Protein AF-A0A0G0JHX0-F1 (afdb_monomer_lite)

pLDDT: mean 72.5, std 18.5, range [35.62, 93.0]

Organism: NCBI:txid1618422

Secondary structure (DSSP, 8-state):
-EEEETTEEEE-S------------GGGHHHHHHHHHH-TT-S--------SS-------------------------------HHHHHHHHHHHH--

Sequence (98 aa):
MQKVISNIRNKFNTAYFGWIKFGMSSQKVLELKKHLDLDPNFIRFLILKTVRENTIATKRFVRRETYRKSKSKSTENETVVPINKEEIDKEIDALVAV

Radius of gyration: 20.74 Å; chains: 1; bounding box: 44×44×40 Å

InterPro domains:
  IPR014717 Translation elongation factor EF1B/small ribosomal subunit protein bS6 [G3DSA:3.30.70.60] (2-62)
  IPR035980 Small ribosomal subunit protein bS6 superfamily [SSF54995] (10-50)

Foldseek 3Di:
DWDQDPNDIDDDPDDDDDDDDDDDDPVCVVVVVVVLVPDPNRPDDDDDDDDPDPPPPPPPPPVVPPDPDPDDDDDDDDPPPPPPVVVVVVVVVVVVVD

Structure (mmCIF, N/CA/C/O backbone):
data_AF-A0A0G0JHX0-F1
#
_entry.id   AF-A0A0G0JHX0-F1
#
loop_
_atom_site.group_PDB
_atom_site.id
_atom_site.type_symbol
_atom_site.label_atom_id
_atom_site.label_alt_id
_atom_site.label_comp_id
_atom_site.label_asym_id
_atom_site.label_entity_id
_atom_site.label_seq_id
_atom_site.pdbx_PDB_ins_code
_atom_site.Cartn_x
_atom_site.Cartn_y
_atom_site.Cartn_z
_atom_site.occupancy
_atom_site.B_iso_or_equiv
_atom_site.auth_seq_id
_atom_site.auth_comp_id
_atom_site.auth_asym_id
_atom_site.auth_atom_id
_atom_site.pdbx_PDB_model_num
ATOM 1 N N . MET A 1 1 ? -14.673 6.422 7.371 1.00 78.00 1 MET A N 1
ATOM 2 C CA . MET A 1 1 ? -14.237 5.172 6.693 1.00 78.00 1 MET A CA 1
ATOM 3 C C . MET A 1 1 ? -14.331 4.010 7.672 1.00 78.00 1 MET A C 1
ATOM 5 O O . MET A 1 1 ? -14.116 4.246 8.851 1.00 78.00 1 MET A O 1
ATOM 9 N N . GLN A 1 2 ? -14.649 2.789 7.231 1.00 82.88 2 GLN A N 1
ATOM 10 C CA . GLN A 1 2 ? -14.730 1.617 8.115 1.00 82.88 2 GLN A CA 1
ATOM 11 C C . GLN A 1 2 ? -13.879 0.474 7.543 1.00 82.88 2 GLN A C 1
ATOM 13 O O . GLN A 1 2 ? -14.029 0.152 6.367 1.00 82.88 2 GLN A O 1
ATOM 18 N N . LYS A 1 3 ? -12.994 -0.114 8.355 1.00 84.50 3 LYS A N 1
ATOM 19 C CA . LYS A 1 3 ? -12.181 -1.296 8.008 1.00 84.50 3 LYS A CA 1
ATOM 20 C C . LYS A 1 3 ? -12.279 -2.307 9.146 1.00 84.50 3 LYS A C 1
ATOM 22 O O . LYS A 1 3 ? -12.275 -1.924 10.315 1.00 84.50 3 LYS A O 1
ATOM 27 N N . VAL A 1 4 ? -12.403 -3.587 8.805 1.00 84.62 4 VAL A N 1
ATOM 28 C CA . VAL A 1 4 ? -12.357 -4.672 9.792 1.00 84.62 4 VAL A CA 1
ATOM 29 C C . VAL A 1 4 ? -10.902 -5.089 9.951 1.00 84.62 4 VAL A C 1
ATOM 31 O O . VAL A 1 4 ? -10.273 -5.471 8.971 1.00 84.62 4 VAL A O 1
ATOM 34 N N . ILE A 1 5 ? -10.364 -4.981 11.162 1.00 84.31 5 ILE A N 1
ATOM 35 C CA . ILE A 1 5 ? -9.005 -5.421 11.497 1.00 84.31 5 ILE A CA 1
ATOM 36 C C . ILE A 1 5 ? -9.147 -6.378 12.671 1.00 84.31 5 ILE A C 1
ATOM 38 O O . ILE A 1 5 ? -9.764 -6.020 13.672 1.00 84.31 5 ILE A O 1
ATOM 42 N N . SER A 1 6 ? -8.634 -7.600 12.528 1.00 83.44 6 SER A N 1
ATOM 43 C CA . SER A 1 6 ? -8.683 -8.628 13.579 1.00 83.44 6 SER A CA 1
ATOM 44 C C . SER A 1 6 ? -10.088 -8.826 14.164 1.00 83.44 6 SER A C 1
ATOM 46 O O . SER A 1 6 ? -10.281 -8.819 15.374 1.00 83.44 6 SER A O 1
ATOM 48 N N . ASN A 1 7 ? -11.088 -8.956 13.284 1.00 83.44 7 ASN A N 1
ATOM 49 C CA . ASN A 1 7 ? -12.502 -9.136 13.634 1.00 83.44 7 ASN A CA 1
ATOM 50 C C . ASN A 1 7 ? -13.174 -7.943 14.357 1.00 83.44 7 ASN A C 1
ATOM 52 O O . ASN A 1 7 ? -14.337 -8.030 14.746 1.00 83.44 7 ASN A O 1
ATOM 56 N N . ILE A 1 8 ? -12.488 -6.801 14.481 1.00 86.50 8 ILE A N 1
ATOM 57 C CA . ILE A 1 8 ? -13.024 -5.568 15.069 1.00 86.50 8 ILE A CA 1
ATOM 58 C C . ILE A 1 8 ? -13.316 -4.556 13.959 1.00 86.50 8 ILE A C 1
ATOM 60 O O . ILE A 1 8 ? -12.486 -4.280 13.089 1.00 86.50 8 ILE A O 1
ATOM 64 N N . ARG A 1 9 ? -14.525 -3.984 13.979 1.00 86.12 9 ARG A N 1
ATOM 65 C CA . ARG A 1 9 ? -14.953 -2.934 13.042 1.00 86.12 9 ARG A CA 1
ATOM 66 C C . ARG A 1 9 ? -14.433 -1.574 13.503 1.00 86.12 9 ARG A C 1
ATOM 68 O O . ARG A 1 9 ? -15.083 -0.899 14.295 1.00 86.12 9 ARG A O 1
ATOM 75 N N . ASN A 1 10 ? -13.309 -1.144 12.943 1.00 88.31 10 ASN A N 1
ATOM 76 C CA . ASN A 1 10 ? -12.724 0.161 13.234 1.00 88.31 10 ASN A CA 1
ATOM 77 C C . ASN A 1 10 ? -13.307 1.239 12.315 1.00 88.31 10 ASN A C 1
ATOM 79 O O . ASN A 1 10 ? -13.333 1.085 11.088 1.00 88.31 10 ASN A O 1
ATOM 83 N N . LYS A 1 11 ? -13.778 2.340 12.910 1.00 89.62 11 LYS A N 1
ATOM 84 C CA . LYS A 1 11 ? -14.227 3.539 12.192 1.00 89.62 11 LYS A CA 1
ATOM 85 C C . LYS A 1 11 ? -13.153 4.620 12.291 1.00 89.62 11 LYS A C 1
ATOM 87 O O . LYS A 1 11 ? -12.762 5.009 13.383 1.00 89.62 11 LYS A O 1
ATOM 92 N N . PHE A 1 12 ? -12.716 5.119 11.140 1.00 88.44 12 PHE A N 1
ATOM 93 C CA . PHE A 1 12 ? -11.696 6.158 11.012 1.00 88.44 12 PHE A CA 1
ATOM 94 C C . PHE A 1 12 ? -12.312 7.445 10.462 1.00 88.44 12 PHE A C 1
ATOM 96 O O . PHE A 1 12 ? -13.004 7.410 9.432 1.00 88.44 12 PHE A O 1
ATOM 103 N N . ASN A 1 13 ? -12.025 8.566 11.128 1.00 90.25 13 ASN A N 1
ATOM 104 C CA . ASN A 1 13 ? -12.446 9.912 10.722 1.00 90.25 13 ASN A CA 1
ATOM 105 C C . ASN A 1 13 ? -11.304 10.714 10.077 1.00 90.25 13 ASN A C 1
ATOM 107 O O . ASN A 1 13 ? -11.562 11.559 9.226 1.00 90.25 13 ASN A O 1
ATOM 111 N N . THR A 1 14 ? -10.054 10.420 10.438 1.00 89.69 14 THR A N 1
ATOM 112 C CA . THR A 1 14 ? -8.841 11.050 9.899 1.00 89.69 14 THR A CA 1
ATOM 113 C C . THR A 1 14 ? -7.967 10.007 9.199 1.00 89.69 14 THR A C 1
ATOM 115 O O . THR A 1 14 ? -7.956 8.837 9.581 1.00 89.69 14 THR A O 1
ATOM 118 N N . ALA A 1 15 ? -7.276 10.414 8.132 1.00 89.88 15 ALA A N 1
ATOM 119 C CA . ALA A 1 15 ? -6.353 9.568 7.379 1.00 89.88 15 ALA A CA 1
ATOM 120 C C . ALA A 1 15 ? -5.309 10.427 6.655 1.00 89.88 15 ALA A C 1
ATOM 122 O O . ALA A 1 15 ? -5.582 11.577 6.303 1.00 89.88 15 ALA A O 1
ATOM 123 N N . TYR A 1 16 ? -4.138 9.847 6.401 1.00 91.69 16 TYR A N 1
ATOM 124 C CA . TYR A 1 16 ? -3.115 10.448 5.552 1.00 91.69 16 TYR A CA 1
ATOM 125 C C . TYR A 1 16 ? -3.371 10.088 4.089 1.00 91.69 16 TYR A C 1
ATOM 127 O O . TYR A 1 16 ? -3.685 8.942 3.767 1.00 91.69 16 TYR A O 1
ATOM 135 N N . PHE A 1 17 ? -3.230 11.074 3.205 1.00 90.25 17 PHE A N 1
ATOM 136 C CA . PHE A 1 17 ? -3.366 10.892 1.764 1.00 90.25 17 PHE A CA 1
ATOM 137 C C . PHE A 1 17 ? -2.012 11.096 1.100 1.00 90.25 17 PHE A C 1
ATOM 139 O O . PHE A 1 17 ? -1.333 12.090 1.351 1.00 90.25 17 PHE A O 1
ATOM 146 N N . GLY A 1 18 ? -1.645 10.163 0.232 1.00 87.75 18 GLY A N 1
ATOM 147 C CA . GLY A 1 18 ? -0.419 10.213 -0.547 1.00 87.75 18 GLY A CA 1
ATOM 148 C C . GLY A 1 18 ? -0.626 9.548 -1.897 1.00 87.75 18 GLY A C 1
ATOM 149 O O . GLY A 1 18 ? -1.562 8.771 -2.089 1.00 87.75 18 GLY A O 1
ATOM 150 N N . TRP A 1 19 ? 0.253 9.871 -2.835 1.00 88.69 19 TRP A N 1
ATOM 151 C CA . TRP A 1 19 ? 0.333 9.203 -4.123 1.00 88.69 19 TRP A CA 1
ATOM 152 C C . TRP A 1 19 ? 1.791 8.849 -4.379 1.00 88.69 19 TRP A C 1
ATOM 154 O O . TRP A 1 19 ? 2.698 9.604 -4.034 1.00 88.69 19 TRP A O 1
ATOM 164 N N . ILE A 1 20 ? 2.002 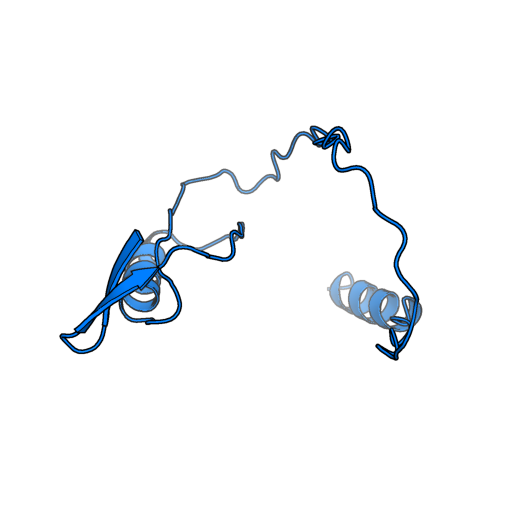7.675 -4.957 1.00 87.31 20 ILE A N 1
ATOM 165 C CA . ILE A 1 20 ? 3.320 7.191 -5.342 1.00 87.31 20 ILE A CA 1
ATOM 166 C C . ILE A 1 20 ? 3.178 6.702 -6.771 1.00 87.31 20 ILE A C 1
ATOM 168 O O . ILE A 1 20 ? 2.259 5.947 -7.091 1.00 87.31 20 ILE A O 1
ATOM 172 N N . LYS A 1 21 ? 4.081 7.151 -7.637 1.00 87.81 21 LYS A N 1
ATOM 173 C CA . LYS A 1 21 ? 4.176 6.672 -9.008 1.00 87.81 21 LYS A CA 1
ATOM 174 C C . LYS A 1 21 ? 5.462 5.884 -9.152 1.00 87.81 21 LYS A C 1
ATOM 176 O O . LYS A 1 21 ? 6.536 6.380 -8.834 1.00 87.81 21 LYS A O 1
ATOM 181 N N . PHE A 1 22 ? 5.336 4.661 -9.634 1.00 88.19 22 PHE A N 1
ATOM 182 C CA . PHE A 1 22 ? 6.451 3.744 -9.795 1.00 88.19 22 PHE A CA 1
ATOM 183 C C . PHE A 1 22 ? 6.220 2.864 -11.022 1.00 88.19 22 PHE A C 1
ATOM 185 O O . PHE A 1 22 ? 5.096 2.737 -11.516 1.00 88.19 22 PHE A O 1
ATOM 192 N N . GLY A 1 23 ? 7.302 2.285 -11.535 1.00 89.38 23 GLY A N 1
ATOM 193 C CA . GLY A 1 23 ? 7.254 1.309 -12.616 1.00 89.38 23 GLY A CA 1
ATOM 194 C C . GLY A 1 23 ? 7.339 -0.104 -12.057 1.00 89.38 23 GLY A C 1
ATOM 195 O O . GLY A 1 23 ? 8.193 -0.388 -11.223 1.00 89.38 23 GLY A O 1
ATOM 196 N N . MET A 1 24 ? 6.474 -0.999 -12.529 1.00 88.62 24 MET A N 1
ATOM 197 C CA . MET A 1 24 ? 6.569 -2.429 -12.239 1.00 88.62 24 MET A CA 1
ATOM 198 C C . MET A 1 24 ? 6.064 -3.258 -13.421 1.00 88.62 24 MET A C 1
ATOM 200 O O . MET A 1 24 ? 5.300 -2.765 -14.253 1.00 88.62 24 MET A O 1
ATOM 204 N N . SER A 1 25 ? 6.459 -4.531 -13.481 1.00 90.62 25 SER A N 1
ATOM 205 C CA . SER A 1 25 ? 5.881 -5.475 -14.438 1.00 90.62 25 SER A CA 1
ATOM 206 C C . SER A 1 25 ? 4.430 -5.802 -14.070 1.00 90.62 25 SER A C 1
ATOM 208 O O . SER A 1 25 ? 4.078 -5.916 -12.894 1.00 90.62 25 SER A O 1
ATOM 210 N N . SER A 1 26 ? 3.569 -5.988 -15.076 1.00 87.06 26 SER A N 1
ATOM 211 C CA . SER A 1 26 ? 2.128 -6.197 -14.859 1.00 87.06 26 SER A CA 1
ATOM 212 C C . SER A 1 26 ? 1.804 -7.456 -14.050 1.00 87.06 26 SER A C 1
ATOM 214 O O . SER A 1 26 ? 0.827 -7.470 -13.310 1.00 87.06 26 SER A O 1
ATOM 216 N N . GLN A 1 27 ? 2.644 -8.490 -14.144 1.00 89.81 27 GLN A N 1
ATOM 217 C CA . GLN A 1 27 ? 2.476 -9.752 -13.415 1.00 89.81 27 GLN A CA 1
ATOM 218 C C . GLN A 1 27 ? 2.570 -9.560 -11.893 1.00 89.81 27 GLN A C 1
ATOM 220 O O . GLN A 1 27 ? 1.812 -10.168 -11.143 1.00 89.81 27 GLN A O 1
ATOM 225 N N . LYS A 1 28 ? 3.441 -8.652 -11.436 1.00 90.56 28 LYS A N 1
ATOM 226 C CA . LYS A 1 28 ? 3.686 -8.397 -10.009 1.00 90.56 28 LYS A CA 1
ATOM 227 C C . LYS A 1 28 ? 2.620 -7.505 -9.353 1.00 90.56 28 LYS A C 1
ATOM 229 O O . LYS A 1 28 ? 2.569 -7.401 -8.131 1.00 90.56 28 LYS A O 1
ATOM 234 N N . VAL A 1 29 ? 1.742 -6.862 -10.133 1.00 91.19 29 VAL A N 1
ATOM 235 C CA . VAL A 1 29 ? 0.694 -5.959 -9.606 1.00 91.19 29 VAL A CA 1
ATOM 236 C C . VAL A 1 29 ? -0.277 -6.711 -8.690 1.00 91.19 29 VAL A C 1
ATOM 238 O O . VAL A 1 29 ? -0.733 -6.169 -7.684 1.00 91.19 29 VAL A O 1
ATOM 241 N N . LEU A 1 30 ? -0.580 -7.973 -9.015 1.00 90.50 30 LEU A N 1
ATOM 242 C CA . LEU A 1 30 ? -1.481 -8.800 -8.214 1.00 90.50 30 LEU A CA 1
ATOM 243 C C . LEU A 1 30 ? -0.884 -9.126 -6.839 1.00 90.50 30 LEU A C 1
ATOM 245 O O . LEU A 1 30 ? -1.598 -9.093 -5.839 1.00 90.50 30 LEU A O 1
ATOM 249 N N . GLU A 1 31 ? 0.415 -9.421 -6.788 1.00 92.19 31 GLU A N 1
ATOM 250 C CA . GLU A 1 31 ? 1.142 -9.667 -5.539 1.00 92.19 31 GLU A CA 1
ATOM 251 C C . GLU A 1 31 ? 1.158 -8.411 -4.674 1.00 92.19 31 GLU A C 1
ATOM 253 O O . GLU A 1 31 ? 0.781 -8.465 -3.505 1.00 92.19 31 GLU A O 1
ATOM 258 N N . LEU A 1 32 ? 1.471 -7.256 -5.270 1.00 92.31 32 LEU A N 1
ATOM 259 C CA . LEU A 1 32 ? 1.435 -5.975 -4.568 1.00 92.31 32 LEU A CA 1
ATOM 260 C C . LEU A 1 32 ? 0.054 -5.696 -3.965 1.00 92.31 32 LEU A C 1
ATOM 262 O O . LEU A 1 32 ? -0.041 -5.303 -2.805 1.00 92.31 32 LEU A O 1
ATOM 266 N N . LYS A 1 33 ? -1.023 -5.932 -4.724 1.00 92.12 33 LYS A N 1
ATOM 267 C CA . LYS A 1 33 ? -2.387 -5.762 -4.212 1.00 92.12 33 LYS A CA 1
ATOM 268 C C . LYS A 1 33 ? -2.639 -6.645 -2.985 1.00 92.12 33 LYS A C 1
ATOM 270 O O . LYS A 1 33 ? -3.201 -6.157 -2.012 1.00 92.12 33 LYS A O 1
ATOM 275 N N . LYS A 1 34 ? -2.206 -7.912 -3.009 1.00 93.00 34 LYS A N 1
ATOM 276 C CA . LYS A 1 34 ? -2.357 -8.829 -1.865 1.00 93.00 34 LYS A CA 1
ATOM 277 C C . LYS A 1 34 ? -1.604 -8.329 -0.632 1.00 93.00 34 LYS A C 1
ATOM 279 O O . LYS A 1 34 ? -2.165 -8.360 0.456 1.00 93.00 34 LYS A O 1
ATOM 284 N N . HIS A 1 35 ? -0.374 -7.842 -0.799 1.00 92.31 35 HIS A N 1
ATOM 285 C CA . HIS A 1 35 ? 0.401 -7.273 0.306 1.00 92.31 35 HIS A CA 1
ATOM 286 C C . HIS A 1 35 ? -0.285 -6.040 0.912 1.00 92.31 35 HIS A C 1
ATOM 288 O O . HIS A 1 35 ? -0.474 -5.982 2.123 1.00 92.31 35 HIS A O 1
ATOM 294 N N . LEU A 1 36 ? -0.758 -5.113 0.073 1.00 91.44 36 LEU A N 1
ATOM 295 C CA . LEU A 1 36 ? -1.462 -3.910 0.532 1.00 91.44 36 LEU A CA 1
ATOM 296 C C . LEU A 1 36 ? -2.805 -4.213 1.216 1.00 91.44 36 LEU A C 1
ATOM 298 O O . LEU A 1 36 ? -3.199 -3.495 2.133 1.00 91.44 36 LEU A O 1
ATOM 302 N N . ASP A 1 37 ? -3.513 -5.256 0.773 1.00 89.25 37 ASP A N 1
ATOM 303 C CA . ASP A 1 37 ? -4.771 -5.702 1.386 1.00 89.25 37 ASP A CA 1
ATOM 304 C C . ASP A 1 37 ? -4.543 -6.294 2.794 1.00 89.25 37 ASP A C 1
ATOM 306 O O . ASP A 1 37 ? -5.371 -6.092 3.688 1.00 89.25 37 ASP A O 1
ATOM 310 N N . LEU A 1 38 ? -3.426 -7.005 3.002 1.00 89.50 38 LEU A N 1
ATOM 311 C CA . LEU A 1 38 ? -3.062 -7.617 4.287 1.00 89.50 38 LEU A CA 1
ATOM 312 C C . LEU A 1 38 ? -2.584 -6.588 5.316 1.00 89.50 38 LEU A C 1
ATOM 314 O O . LEU A 1 38 ? -2.811 -6.767 6.514 1.00 89.50 38 LEU A O 1
ATOM 318 N N . ASP A 1 39 ? -1.961 -5.502 4.863 1.00 88.75 39 ASP A N 1
ATOM 319 C CA . ASP A 1 39 ? -1.414 -4.493 5.757 1.00 88.75 39 ASP A CA 1
ATOM 320 C C . ASP A 1 39 ? -2.522 -3.720 6.503 1.00 88.75 39 ASP A C 1
ATOM 322 O O . ASP A 1 39 ? -3.382 -3.063 5.894 1.00 88.75 39 ASP A O 1
ATOM 326 N N . PRO A 1 40 ? -2.524 -3.716 7.850 1.00 86.44 40 PRO A N 1
ATOM 327 C CA . PRO A 1 40 ? -3.549 -3.027 8.632 1.00 86.44 40 PRO A CA 1
ATOM 328 C C . PRO A 1 40 ? -3.463 -1.501 8.489 1.00 86.44 40 PRO A C 1
ATOM 330 O O . PRO A 1 40 ? -4.499 -0.838 8.559 1.00 86.44 40 PRO A O 1
ATOM 333 N N . ASN A 1 41 ? -2.271 -0.967 8.201 1.00 89.19 41 ASN A N 1
ATOM 334 C CA . ASN A 1 41 ? -1.985 0.468 8.108 1.00 89.19 41 ASN A CA 1
ATOM 335 C C . ASN A 1 41 ? -2.671 1.157 6.916 1.00 89.19 41 ASN A C 1
ATOM 337 O O . ASN A 1 41 ? -2.990 2.344 6.986 1.00 89.19 41 ASN A O 1
ATOM 341 N N . PHE A 1 42 ? -2.946 0.429 5.830 1.00 88.94 42 PHE A N 1
ATOM 342 C CA . PHE A 1 42 ? -3.643 0.988 4.674 1.00 88.94 42 PHE A CA 1
ATOM 343 C C . PHE A 1 42 ? -5.156 0.869 4.838 1.00 88.94 42 PHE A C 1
ATOM 345 O O . PHE A 1 42 ? -5.727 -0.217 4.789 1.00 88.94 42 PHE A O 1
ATOM 352 N N . ILE A 1 43 ? -5.847 1.996 5.005 1.00 89.31 43 ILE A N 1
ATOM 353 C CA . ILE A 1 43 ? -7.313 1.999 5.150 1.00 89.31 43 ILE A CA 1
ATOM 354 C C . ILE A 1 43 ? -7.995 1.787 3.790 1.00 89.31 43 ILE A C 1
ATOM 356 O O . ILE A 1 43 ? -8.995 1.076 3.691 1.00 89.31 43 ILE A O 1
ATOM 360 N N . ARG A 1 44 ? -7.466 2.427 2.742 1.00 88.19 44 ARG A N 1
ATOM 361 C CA . ARG A 1 44 ? -7.945 2.351 1.358 1.00 88.19 44 ARG A CA 1
ATOM 362 C C . ARG A 1 44 ? -6.816 2.774 0.422 1.00 88.19 44 ARG A C 1
ATOM 364 O O . ARG A 1 44 ? -6.084 3.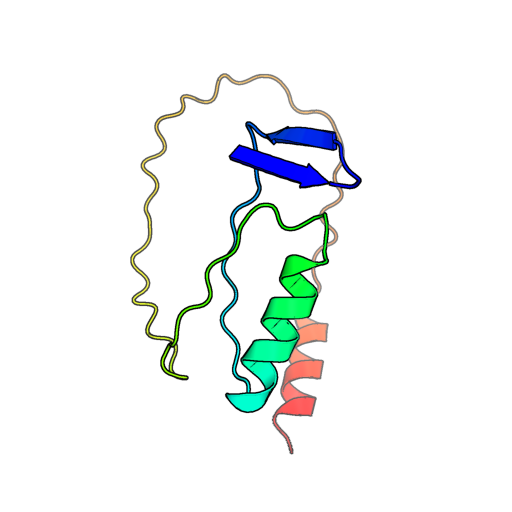708 0.736 1.00 88.19 44 ARG A O 1
ATOM 371 N N . PHE A 1 45 ? -6.718 2.135 -0.735 1.00 91.75 45 PHE A N 1
ATOM 372 C CA . PHE A 1 45 ? -5.781 2.498 -1.795 1.00 91.75 45 PHE A CA 1
ATOM 373 C C . PHE A 1 45 ? -6.462 2.403 -3.164 1.00 91.75 45 PHE A C 1
ATOM 375 O O . PHE A 1 45 ? -7.532 1.806 -3.300 1.00 91.75 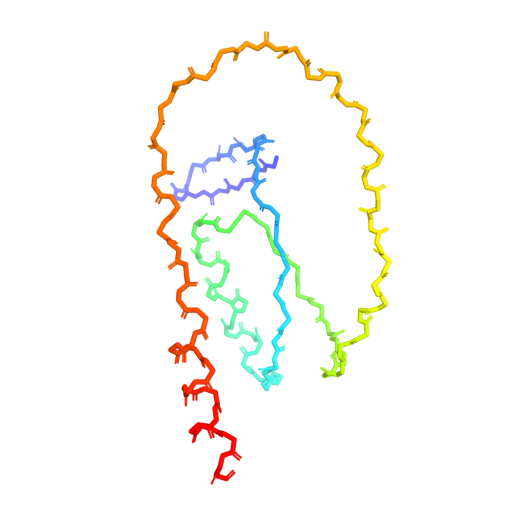45 PHE A O 1
ATOM 382 N N . LEU A 1 46 ? -5.851 3.018 -4.175 1.00 90.75 46 LEU A N 1
ATOM 383 C CA . LEU A 1 46 ? -6.296 2.972 -5.564 1.00 90.75 46 LEU A CA 1
ATOM 384 C C 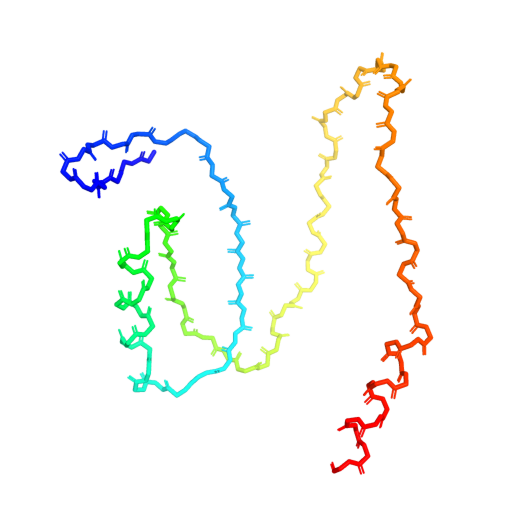. LEU A 1 46 ? -5.072 2.752 -6.452 1.00 90.75 46 LEU A C 1
ATOM 386 O O . LEU A 1 46 ? -4.103 3.502 -6.362 1.00 90.75 46 LEU A O 1
ATOM 390 N N . ILE A 1 47 ? -5.124 1.736 -7.310 1.00 90.69 47 ILE A N 1
ATOM 391 C CA . ILE A 1 47 ? -4.067 1.443 -8.281 1.00 90.69 47 ILE A CA 1
ATOM 392 C C . ILE A 1 47 ? -4.557 1.913 -9.649 1.00 90.69 47 ILE A C 1
ATOM 394 O O . ILE A 1 47 ? -5.611 1.481 -10.113 1.00 90.69 47 ILE A O 1
ATOM 398 N N . LEU A 1 48 ? -3.796 2.800 -10.289 1.00 88.75 48 LEU A N 1
ATOM 399 C CA . LEU A 1 48 ? -4.103 3.351 -11.608 1.00 88.75 48 LEU A CA 1
ATOM 400 C C . LEU A 1 48 ? -2.995 2.983 -12.594 1.00 88.75 48 LEU A C 1
ATOM 402 O O . LEU A 1 48 ? -1.810 3.136 -12.297 1.00 88.75 48 LEU A O 1
ATOM 406 N N . LYS A 1 49 ? -3.379 2.541 -13.795 1.00 87.94 49 LYS A N 1
ATOM 407 C CA . LYS A 1 49 ? -2.436 2.375 -14.905 1.00 87.94 49 LYS A CA 1
ATOM 408 C C . LYS A 1 49 ? -2.058 3.760 -15.426 1.00 87.94 49 LYS A C 1
ATOM 410 O O . LYS A 1 49 ? -2.921 4.504 -15.881 1.00 87.94 49 LYS A O 1
ATOM 415 N N . THR A 1 50 ? -0.774 4.095 -15.361 1.00 84.50 50 THR A N 1
ATOM 416 C CA . THR A 1 50 ? -0.235 5.373 -15.846 1.00 84.50 50 THR A CA 1
ATOM 417 C C . THR A 1 50 ? 0.904 5.137 -16.835 1.00 84.50 50 THR A C 1
ATOM 419 O O . THR A 1 50 ? 1.442 4.032 -16.924 1.00 84.50 50 THR A O 1
ATOM 422 N N . VAL A 1 51 ? 1.247 6.166 -17.612 1.00 82.69 51 VAL A N 1
ATOM 423 C CA . VAL A 1 51 ? 2.398 6.147 -18.527 1.00 82.69 51 VAL A CA 1
ATOM 424 C C . VAL A 1 51 ? 3.677 6.443 -17.735 1.00 82.69 51 VAL A C 1
ATOM 426 O O . VAL A 1 51 ? 3.638 7.170 -16.738 1.00 82.69 51 VAL A O 1
ATOM 429 N N . ARG A 1 52 ? 4.819 5.880 -18.159 1.00 74.31 52 ARG A N 1
ATOM 430 C CA . ARG A 1 52 ? 6.124 6.042 -17.486 1.00 74.31 52 ARG A CA 1
ATOM 431 C C . ARG A 1 52 ? 6.519 7.513 -17.341 1.00 74.31 52 ARG A C 1
ATOM 433 O O . ARG A 1 52 ? 6.995 7.923 -16.288 1.00 74.31 52 ARG A O 1
ATOM 440 N N . GLU A 1 53 ? 6.238 8.313 -18.357 1.00 72.00 53 GLU A N 1
ATOM 441 C CA . GLU A 1 53 ? 6.514 9.747 -18.379 1.00 72.00 53 GLU A CA 1
ATOM 442 C C . GLU A 1 53 ? 5.705 10.491 -17.315 1.00 72.00 53 GLU A C 1
ATOM 444 O O . GLU A 1 53 ? 4.501 10.276 -17.153 1.00 72.00 53 GLU A O 1
ATOM 449 N N . ASN A 1 54 ? 6.369 11.361 -16.552 1.00 63.62 54 ASN A N 1
ATOM 450 C CA . ASN A 1 54 ? 5.730 12.219 -15.559 1.00 63.62 54 ASN A CA 1
ATOM 451 C C . ASN A 1 54 ? 4.883 13.289 -16.249 1.00 63.62 54 ASN A C 1
ATOM 453 O O . ASN A 1 54 ? 5.307 14.421 -16.428 1.00 63.62 54 ASN A O 1
ATOM 457 N N . THR A 1 55 ? 3.639 12.945 -16.573 1.00 59.66 55 THR A N 1
ATOM 458 C CA . THR A 1 55 ? 2.599 13.870 -17.050 1.00 59.66 55 THR A CA 1
ATOM 459 C C . THR A 1 55 ? 2.010 14.702 -15.903 1.00 59.66 55 THR A C 1
ATOM 461 O O . THR A 1 55 ? 0.808 14.945 -15.822 1.00 59.66 55 THR A O 1
ATOM 464 N N . ILE A 1 56 ? 2.854 15.148 -14.972 1.00 59.81 56 ILE A N 1
ATOM 465 C CA . ILE A 1 56 ? 2.464 16.166 -14.002 1.00 59.81 56 ILE A CA 1
ATOM 466 C C . ILE A 1 56 ? 2.692 17.490 -14.708 1.00 59.81 56 ILE A C 1
ATOM 468 O O . ILE A 1 56 ? 3.771 18.070 -14.645 1.00 59.81 56 ILE A O 1
ATOM 472 N N . ALA A 1 57 ? 1.651 17.981 -15.377 1.00 52.53 57 ALA A N 1
ATOM 473 C CA . ALA A 1 57 ? 1.514 19.418 -15.500 1.00 52.53 57 ALA A CA 1
ATOM 474 C C . ALA A 1 57 ? 1.539 19.951 -14.064 1.00 52.53 57 ALA A C 1
ATOM 476 O O . ALA A 1 57 ? 0.662 19.618 -13.265 1.00 52.53 57 ALA A O 1
ATOM 477 N N . THR A 1 58 ? 2.571 20.714 -13.713 1.00 52.56 58 THR A N 1
ATOM 478 C CA . THR A 1 58 ? 2.691 21.492 -12.478 1.00 52.56 58 THR A CA 1
ATOM 479 C C . THR A 1 58 ? 1.556 22.511 -12.422 1.00 52.56 58 THR A C 1
ATOM 481 O O . THR A 1 58 ? 1.749 23.720 -12.510 1.00 52.56 58 THR A O 1
ATOM 484 N N . LYS A 1 59 ? 0.317 22.047 -12.253 1.00 54.47 59 LYS A N 1
ATOM 485 C CA . LYS A 1 59 ? -0.773 22.904 -11.833 1.00 54.47 59 LYS A CA 1
ATOM 486 C C . LYS A 1 59 ? -0.485 23.161 -10.367 1.00 54.47 59 LYS A C 1
ATOM 488 O O . LYS A 1 59 ? -0.853 22.367 -9.507 1.00 54.47 59 LYS A O 1
ATOM 493 N N . ARG A 1 60 ? 0.276 24.234 -10.111 1.00 50.28 60 ARG A N 1
ATOM 494 C CA . ARG A 1 60 ? 0.400 24.878 -8.804 1.00 50.28 60 ARG A CA 1
ATOM 495 C C . ARG A 1 60 ? -0.999 24.888 -8.207 1.00 50.28 60 ARG A C 1
ATOM 497 O O . ARG A 1 60 ? -1.830 25.714 -8.583 1.00 50.28 60 ARG A O 1
ATOM 504 N N . PHE A 1 61 ? -1.276 23.960 -7.301 1.00 50.53 61 PHE A N 1
ATOM 505 C CA . PHE A 1 61 ? -2.398 24.106 -6.402 1.00 50.53 61 PHE A CA 1
ATOM 506 C C . PHE A 1 61 ? -1.992 25.251 -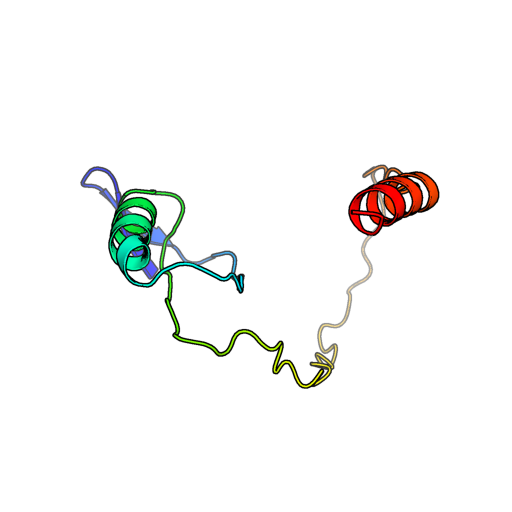5.482 1.00 50.53 61 PHE A C 1
ATOM 508 O O . PHE A 1 61 ? -1.422 25.041 -4.416 1.00 50.53 61 PHE A O 1
ATOM 515 N N . VAL A 1 62 ? -2.219 26.486 -5.939 1.00 53.19 62 VAL A N 1
ATOM 516 C CA . VAL A 1 62 ? -2.255 27.654 -5.071 1.00 53.19 62 VAL A CA 1
ATOM 517 C C . VAL A 1 62 ? -3.463 27.409 -4.184 1.00 53.19 62 VAL A C 1
ATOM 519 O O . VAL A 1 62 ? -4.592 27.775 -4.509 1.00 53.19 62 VAL A O 1
ATOM 522 N N . ARG A 1 63 ? -3.247 26.673 -3.093 1.00 49.84 63 ARG A N 1
ATOM 523 C CA . ARG A 1 63 ? -4.200 26.595 -2.001 1.00 49.84 63 ARG A CA 1
ATOM 524 C C . ARG A 1 63 ? -4.326 28.030 -1.520 1.00 49.84 63 ARG A C 1
ATOM 526 O O . ARG A 1 63 ? -3.412 28.548 -0.892 1.00 49.84 63 ARG A O 1
ATOM 533 N N . ARG A 1 64 ? -5.411 28.696 -1.919 1.00 47.25 64 ARG A N 1
ATOM 534 C CA . ARG A 1 64 ? -5.773 30.023 -1.433 1.00 47.25 64 ARG A CA 1
ATOM 535 C C . ARG A 1 64 ? -5.822 29.889 0.089 1.00 47.25 64 ARG A C 1
ATOM 537 O O . ARG A 1 64 ? -6.697 29.206 0.618 1.00 47.25 64 ARG A O 1
ATOM 544 N N . GLU A 1 65 ? -4.799 30.407 0.766 1.00 49.09 65 GLU A N 1
ATOM 545 C CA . GLU A 1 65 ? -4.726 30.419 2.220 1.00 49.09 65 GLU A CA 1
ATOM 546 C C . GLU A 1 65 ? -5.915 31.234 2.721 1.00 49.09 65 GLU A C 1
ATOM 548 O O . GLU A 1 65 ? -5.930 32.460 2.700 1.00 49.09 65 GLU A O 1
ATOM 553 N N . THR A 1 66 ? -6.977 30.545 3.116 1.00 51.41 66 THR A N 1
ATOM 554 C CA . THR A 1 66 ? -8.072 31.143 3.873 1.00 51.41 66 THR A CA 1
ATOM 555 C C . THR A 1 66 ? -8.240 30.344 5.149 1.00 51.41 66 THR A C 1
ATOM 557 O O . THR A 1 66 ? -9.277 29.756 5.413 1.00 51.41 66 THR A O 1
ATOM 560 N N . TYR A 1 67 ? -7.173 30.316 5.942 1.00 47.12 67 TYR A N 1
ATOM 561 C CA . TYR A 1 67 ? -7.277 30.121 7.378 1.00 47.12 67 TYR A CA 1
ATOM 562 C C . TYR A 1 67 ? -6.465 31.231 8.028 1.00 47.12 67 TYR A C 1
ATOM 564 O O . TYR A 1 67 ? -5.237 31.243 7.985 1.00 47.12 67 TYR A O 1
ATOM 572 N N . ARG A 1 68 ? -7.186 32.215 8.573 1.00 46.50 68 ARG A N 1
ATOM 573 C CA . ARG A 1 68 ? -6.635 33.258 9.437 1.00 46.50 68 ARG A CA 1
ATOM 574 C C . ARG A 1 68 ? -5.839 32.568 10.548 1.00 46.50 68 ARG A C 1
ATOM 576 O O . ARG A 1 68 ? -6.426 31.932 11.417 1.00 46.50 68 ARG A O 1
ATOM 583 N N . LYS A 1 69 ? -4.510 32.681 10.507 1.00 42.38 69 LYS A N 1
ATOM 584 C CA . LYS A 1 69 ? -3.622 32.284 11.604 1.00 42.38 69 LYS A CA 1
ATOM 585 C C . LYS A 1 69 ? -3.942 33.177 12.806 1.00 42.38 69 LYS A C 1
ATOM 587 O O . LYS A 1 69 ? -3.570 34.349 12.818 1.00 42.38 69 LYS A O 1
ATOM 592 N N . SER A 1 70 ? -4.626 32.644 13.815 1.00 42.03 70 SER A N 1
ATOM 593 C CA . SER A 1 70 ? -4.569 33.227 15.154 1.00 42.03 70 SER A CA 1
ATOM 594 C C . SER A 1 70 ? -3.142 33.038 15.667 1.00 42.03 70 SER A C 1
ATOM 596 O O . SER A 1 70 ? -2.670 31.909 15.802 1.00 42.03 70 SER A O 1
ATOM 598 N N . LYS A 1 71 ? -2.422 34.140 15.892 1.00 49.00 71 LYS A N 1
ATOM 599 C CA . LYS A 1 71 ? -1.103 34.120 16.531 1.00 49.00 71 LYS A CA 1
ATOM 600 C C . LYS A 1 71 ? -1.250 33.579 17.955 1.00 49.00 71 LYS A C 1
ATOM 602 O O . LYS A 1 71 ? -1.804 34.266 18.806 1.00 49.00 71 LYS A O 1
ATOM 607 N N . SER A 1 72 ? -0.684 32.411 18.235 1.00 39.69 72 SER A N 1
ATOM 608 C CA . SER A 1 72 ? -0.364 32.001 19.603 1.00 39.69 72 SER A CA 1
ATOM 609 C C . SER A 1 72 ? 0.972 31.260 19.632 1.00 39.69 72 SER A C 1
ATOM 611 O O . SER A 1 72 ? 1.072 30.128 19.180 1.00 39.69 72 SER A O 1
ATOM 613 N N . LYS A 1 73 ? 1.967 32.010 20.121 1.00 37.62 73 LYS A N 1
ATOM 614 C CA . LYS A 1 73 ? 3.220 31.665 20.813 1.00 37.62 73 LYS A CA 1
ATOM 615 C C . LYS A 1 73 ? 4.007 30.414 20.387 1.00 37.62 73 LYS A C 1
ATOM 617 O O . LYS A 1 73 ? 3.591 29.279 20.559 1.00 37.62 73 LYS A O 1
ATOM 622 N N . SER A 1 74 ? 5.214 30.718 19.923 1.00 41.56 74 SER A N 1
ATOM 623 C CA . SER A 1 74 ? 6.404 29.888 19.765 1.00 41.56 74 SER A CA 1
ATOM 624 C C . SER A 1 74 ? 6.950 29.342 21.089 1.00 41.56 74 SER A C 1
ATOM 626 O O . SER A 1 74 ? 7.250 30.151 21.963 1.00 41.56 74 SER A O 1
ATOM 628 N N . THR A 1 75 ? 7.138 28.022 21.145 1.00 35.62 75 THR A N 1
ATOM 629 C CA . THR A 1 75 ? 8.081 27.190 21.939 1.00 35.62 75 THR A CA 1
ATOM 630 C C . THR A 1 75 ? 7.687 25.743 21.578 1.00 35.62 75 THR A C 1
ATOM 632 O O . THR A 1 75 ? 6.500 25.447 21.607 1.00 35.62 75 THR A O 1
ATOM 635 N N . GLU A 1 76 ? 8.496 24.795 21.111 1.00 37.34 76 GLU A N 1
ATOM 636 C CA . GLU A 1 76 ? 9.913 24.475 21.267 1.00 37.34 76 GLU A CA 1
ATOM 637 C C . GLU A 1 76 ? 10.313 23.464 20.164 1.00 37.34 76 GLU A C 1
ATOM 639 O O . GLU A 1 76 ? 9.547 22.565 19.835 1.00 37.34 76 GLU A O 1
ATOM 644 N N . ASN A 1 77 ? 11.527 23.621 19.631 1.00 45.09 77 ASN A N 1
ATOM 645 C CA . ASN A 1 77 ? 12.473 22.555 19.273 1.00 45.09 77 ASN A CA 1
ATOM 646 C C . ASN A 1 77 ? 11.988 21.352 18.432 1.00 45.09 77 ASN A C 1
ATOM 648 O O . ASN A 1 77 ? 11.886 20.238 18.934 1.00 45.09 77 ASN A O 1
ATOM 652 N N . GLU A 1 78 ? 11.918 21.528 17.112 1.00 37.78 78 GLU A N 1
ATOM 653 C CA . GLU A 1 78 ? 12.402 20.487 16.197 1.00 37.78 78 GLU A CA 1
ATOM 654 C C . GLU A 1 78 ? 13.618 21.059 15.473 1.00 37.78 78 GLU A C 1
ATOM 656 O O . GLU A 1 78 ? 13.522 21.967 14.646 1.00 37.78 78 GLU A O 1
ATOM 661 N N . THR A 1 79 ? 14.797 20.575 15.852 1.00 42.09 79 THR A N 1
ATOM 662 C CA . THR A 1 79 ? 16.044 20.802 15.129 1.00 42.09 79 THR A CA 1
ATOM 663 C C . THR A 1 79 ? 15.879 20.250 13.722 1.00 42.09 79 THR A C 1
ATOM 665 O O . THR A 1 79 ? 16.017 19.049 13.490 1.00 42.09 79 THR A O 1
ATOM 668 N N . VAL A 1 80 ? 15.567 21.132 12.779 1.00 50.38 80 VAL A N 1
ATOM 669 C CA . VAL A 1 80 ? 15.717 20.862 11.355 1.00 50.38 80 VAL A CA 1
ATOM 670 C C . VAL A 1 80 ? 17.216 20.699 11.129 1.00 50.38 80 VAL A C 1
ATOM 672 O O . VAL A 1 80 ? 17.939 21.684 10.997 1.00 50.38 80 VAL A O 1
ATOM 675 N N . VAL A 1 81 ? 17.703 19.459 11.183 1.00 56.91 81 VAL A N 1
ATOM 676 C CA . VAL A 1 81 ? 19.068 19.146 10.766 1.00 56.91 81 VAL A CA 1
ATOM 677 C C . VAL A 1 81 ? 19.179 19.626 9.315 1.00 56.91 81 VAL A C 1
ATOM 679 O O . VAL A 1 81 ? 18.358 19.219 8.485 1.00 56.91 81 VAL A O 1
ATOM 682 N N . PRO A 1 82 ? 20.100 20.549 8.997 1.00 59.25 82 PRO A N 1
ATOM 683 C CA . PRO A 1 82 ? 20.256 21.033 7.639 1.00 59.25 82 PRO A CA 1
ATOM 684 C C . PRO A 1 82 ? 20.691 19.853 6.769 1.00 59.25 82 PRO A C 1
ATOM 686 O O . PRO A 1 82 ? 21.783 19.320 6.936 1.00 59.25 82 PRO A O 1
ATOM 689 N N . ILE A 1 83 ? 19.811 19.416 5.865 1.00 57.28 83 ILE A N 1
ATOM 690 C CA . ILE A 1 83 ? 20.150 18.443 4.824 1.00 57.28 83 ILE A CA 1
ATOM 691 C C . ILE A 1 83 ? 21.321 19.025 4.024 1.00 57.28 83 ILE A C 1
ATOM 693 O O . ILE A 1 83 ? 21.173 20.052 3.355 1.00 57.28 83 ILE A O 1
ATOM 697 N N . ASN A 1 84 ? 22.486 18.389 4.145 1.00 63.50 84 ASN A N 1
ATOM 698 C CA . ASN A 1 84 ? 23.723 18.807 3.504 1.00 63.50 84 ASN A CA 1
ATOM 699 C C . ASN A 1 84 ? 23.663 18.419 2.019 1.00 63.50 84 ASN A C 1
ATOM 701 O O . ASN A 1 84 ? 23.900 17.274 1.644 1.00 63.50 84 ASN A O 1
ATOM 705 N N . LYS A 1 85 ? 23.256 19.368 1.171 1.00 63.12 85 LYS A N 1
ATOM 706 C CA . LYS A 1 85 ? 22.983 19.141 -0.261 1.00 63.12 85 LYS A CA 1
ATOM 707 C C . LYS A 1 85 ? 24.199 18.612 -1.034 1.00 63.12 85 LYS A C 1
ATOM 709 O O . LYS A 1 85 ? 24.031 17.889 -2.006 1.00 63.12 85 LYS A O 1
ATOM 714 N N . GLU A 1 86 ? 25.402 18.926 -0.563 1.00 65.00 86 GLU A N 1
ATOM 715 C CA . GLU A 1 86 ? 26.668 18.582 -1.218 1.00 65.00 86 GLU A CA 1
ATOM 716 C C . GLU A 1 86 ? 27.014 17.084 -1.163 1.00 65.00 86 GLU A C 1
ATOM 718 O O . GLU A 1 86 ? 27.718 16.585 -2.038 1.00 65.00 86 GLU A O 1
ATOM 723 N N . GLU A 1 87 ? 26.534 16.351 -0.154 1.00 64.31 87 GLU A N 1
ATOM 724 C CA . GLU A 1 87 ? 26.742 14.895 -0.064 1.00 64.31 87 GLU A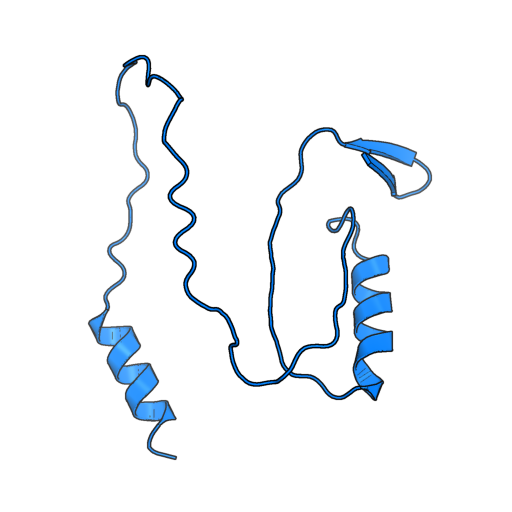 CA 1
ATOM 725 C C . GLU A 1 87 ? 25.828 14.147 -1.039 1.00 64.31 87 GLU A C 1
ATOM 727 O O . GLU A 1 87 ? 26.262 13.210 -1.707 1.00 64.31 87 GLU A O 1
ATOM 732 N N . ILE A 1 88 ? 24.591 14.628 -1.188 1.00 68.06 88 ILE A N 1
ATOM 733 C CA . ILE A 1 88 ? 23.593 14.054 -2.095 1.00 68.06 88 ILE A CA 1
ATOM 734 C C . ILE A 1 88 ? 24.027 14.230 -3.557 1.00 68.06 88 ILE A C 1
ATOM 736 O O . ILE A 1 88 ? 23.910 13.291 -4.340 1.00 68.06 88 ILE A O 1
ATOM 740 N N . ASP A 1 89 ? 24.580 15.389 -3.924 1.00 68.19 89 ASP A N 1
ATOM 741 C CA . ASP A 1 89 ? 25.036 15.635 -5.299 1.00 68.19 89 ASP A CA 1
ATOM 742 C C . ASP A 1 89 ? 26.210 14.713 -5.697 1.00 68.19 89 ASP A C 1
ATOM 744 O O . ASP A 1 89 ? 26.244 14.213 -6.821 1.00 68.19 89 ASP A O 1
ATOM 748 N N . LYS A 1 90 ? 27.118 14.377 -4.765 1.00 74.62 90 LYS A N 1
ATOM 749 C CA . LYS A 1 90 ? 28.212 13.416 -5.023 1.00 74.62 90 LYS A CA 1
ATOM 750 C C . LYS A 1 90 ? 27.717 11.985 -5.230 1.00 74.62 90 LYS A C 1
ATOM 752 O O . LYS A 1 90 ? 28.267 11.267 -6.065 1.00 74.62 90 LYS A O 1
ATOM 757 N N . GLU A 1 91 ? 26.702 11.556 -4.478 1.00 71.94 91 GLU A N 1
ATOM 758 C CA . GLU A 1 91 ? 26.093 10.233 -4.669 1.00 71.94 91 GLU A CA 1
ATOM 759 C C . GLU A 1 91 ? 25.324 10.145 -5.994 1.00 71.94 91 GLU A C 1
ATOM 761 O O . GLU A 1 91 ? 25.353 9.106 -6.657 1.00 71.94 91 GLU A O 1
ATOM 766 N N . ILE A 1 92 ? 24.672 11.234 -6.414 1.00 70.06 92 ILE A N 1
ATOM 767 C CA . ILE A 1 92 ? 23.964 11.297 -7.697 1.00 70.06 92 ILE A CA 1
ATOM 768 C C . ILE A 1 92 ? 24.953 11.206 -8.867 1.00 70.06 92 ILE A C 1
ATOM 770 O O . ILE A 1 92 ? 24.727 10.407 -9.777 1.00 70.06 92 ILE A O 1
ATOM 774 N N . ASP A 1 93 ? 26.065 11.944 -8.831 1.00 69.19 93 ASP A N 1
ATOM 775 C CA . ASP A 1 93 ? 27.073 11.910 -9.901 1.00 69.19 93 ASP A CA 1
ATOM 776 C C . ASP A 1 93 ? 27.740 10.531 -10.039 1.00 69.19 93 ASP A C 1
ATOM 778 O O . ASP A 1 93 ? 27.988 10.064 -11.153 1.00 69.19 93 ASP A O 1
ATOM 782 N N . ALA A 1 94 ? 27.960 9.827 -8.925 1.00 74.81 94 ALA A N 1
ATOM 783 C CA . ALA A 1 94 ? 28.496 8.467 -8.942 1.00 74.81 94 ALA A CA 1
ATOM 784 C C . ALA A 1 94 ? 27.548 7.451 -9.612 1.00 74.81 94 ALA A C 1
ATOM 786 O O . ALA A 1 94 ? 28.012 6.483 -10.213 1.00 74.81 94 ALA A O 1
ATOM 787 N N . LEU A 1 95 ? 26.230 7.667 -9.537 1.00 70.56 95 LEU A N 1
ATOM 788 C CA . LEU A 1 95 ? 25.220 6.797 -10.153 1.00 70.56 95 LEU A CA 1
ATOM 789 C C . LEU A 1 95 ? 24.959 7.105 -11.636 1.00 70.56 95 LEU A C 1
ATOM 791 O O . LEU A 1 95 ? 24.447 6.241 -12.344 1.00 70.56 95 LEU A O 1
ATOM 795 N N . VAL A 1 96 ? 25.289 8.310 -12.110 1.00 64.75 96 VAL A N 1
ATOM 796 C CA . VAL A 1 96 ? 25.103 8.729 -13.515 1.00 64.75 96 VAL A CA 1
ATOM 797 C C . VAL A 1 96 ? 26.301 8.349 -14.399 1.00 64.75 96 VAL A C 1
ATOM 799 O O . VAL A 1 96 ? 26.167 8.284 -15.618 1.00 64.75 96 VAL A O 1
ATOM 802 N N . ALA A 1 97 ? 27.458 8.044 -13.806 1.00 55.91 97 ALA A N 1
ATOM 803 C CA . ALA A 1 97 ? 28.681 7.670 -14.522 1.00 55.91 97 ALA A CA 1
ATOM 804 C C . ALA A 1 97 ? 28.769 6.181 -14.950 1.00 55.91 97 ALA A C 1
ATOM 806 O O . ALA A 1 97 ? 29.859 5.725 -15.305 1.00 55.91 97 ALA A O 1
ATOM 807 N N . VAL A 1 98 ? 27.658 5.428 -14.922 1.00 43.06 98 VAL A N 1
ATOM 808 C CA . VAL A 1 98 ? 27.565 4.014 -15.355 1.00 43.06 98 VAL A CA 1
ATOM 809 C C . VAL A 1 98 ? 26.727 3.872 -16.620 1.00 43.06 98 VAL A C 1
ATOM 811 O O . VAL A 1 98 ? 25.615 4.446 -16.661 1.00 43.06 98 VAL A O 1
#